Protein AF-W2F318-F1 (afdb_monomer_lite)

Radius of gyration: 27.07 Å; chains: 1; bounding box: 50×28×75 Å

pLDDT: mean 93.25, std 8.46, range [54.34, 98.5]

Sequence (87 aa):
MRVSFWCANMHETRPSFASDAPVPEFWDCPRCGLPAGQDQSSPPAPPRNEPYKTHLAYVKERRSDKDGAQILAEALERLRSSSRPIY

Foldseek 3Di:
DWAWWQAPVRDIDTDDDDPPDDDDQWDQDPPPRATTGRDSVDTDDGDDDDDDQDPVNVVCVVDPVVNVVVVVVVVVVVVVVPDDPPD

Secondary structure (DSSP, 8-state):
-B--EEETT--EE--B--TTSPPPSEEE-TTT--EEES-SSSPPPPP-PPPPPPHHHHHHTTS-HHHHHHHHHHHHHHHHHH-----

Structure (mmCIF, N/CA/C/O backbone):
data_AF-W2F318-F1
#
_entry.id   AF-W2F318-F1
#
loop_
_atom_site.group_PDB
_atom_site.id
_atom_site.type_symbol
_atom_site.label_atom_id
_atom_site.label_alt_id
_atom_site.label_comp_id
_atom_site.label_asym_id
_atom_site.label_entity_id
_atom_site.label_seq_id
_atom_site.pdbx_PDB_ins_c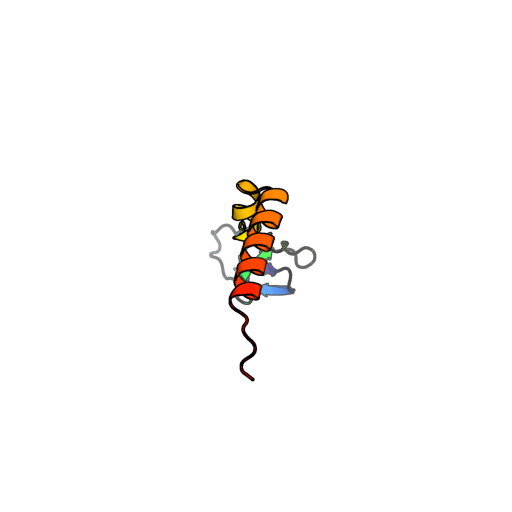ode
_atom_site.Cartn_x
_atom_site.Cartn_y
_atom_site.Cartn_z
_atom_site.occupancy
_atom_site.B_iso_or_equiv
_atom_site.auth_seq_id
_atom_site.auth_comp_id
_atom_site.auth_asym_id
_atom_site.auth_atom_id
_atom_site.pdbx_PDB_model_num
ATOM 1 N N . MET A 1 1 ? 21.908 -11.955 -25.145 1.00 92.31 1 MET A N 1
ATOM 2 C CA . MET A 1 1 ? 22.732 -11.109 -24.245 1.00 92.31 1 MET A CA 1
ATOM 3 C C . MET A 1 1 ? 22.257 -11.246 -22.803 1.00 92.31 1 MET A C 1
ATOM 5 O O . MET A 1 1 ? 21.092 -11.563 -22.612 1.00 92.31 1 MET A O 1
ATOM 9 N N . ARG A 1 2 ? 23.122 -11.040 -21.798 1.00 95.44 2 ARG A N 1
ATOM 10 C CA . ARG A 1 2 ? 22.725 -10.984 -20.376 1.00 95.44 2 ARG A CA 1
ATOM 11 C C . ARG A 1 2 ? 22.890 -9.564 -19.852 1.00 9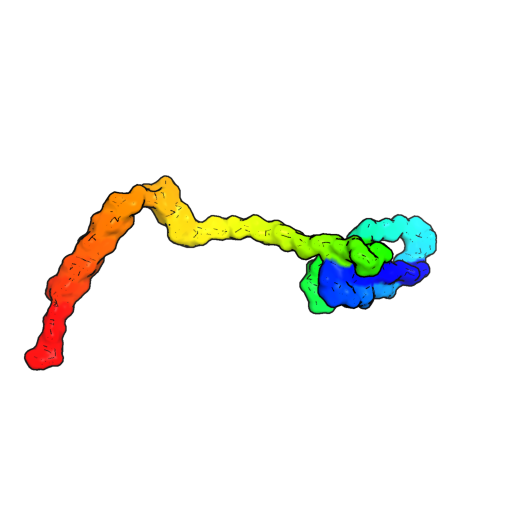5.44 2 ARG A C 1
ATOM 13 O O . ARG A 1 2 ? 23.932 -8.967 -20.099 1.00 95.44 2 ARG A O 1
ATOM 20 N N . VAL A 1 3 ? 21.898 -9.069 -19.124 1.00 96.19 3 VAL A N 1
ATOM 21 C CA . VAL A 1 3 ? 21.908 -7.727 -18.519 1.00 96.19 3 VAL A CA 1
ATOM 22 C C . VAL A 1 3 ? 21.708 -7.882 -17.024 1.00 96.19 3 VAL A C 1
ATOM 24 O O . VAL A 1 3 ? 20.899 -8.709 -16.614 1.00 96.19 3 VAL A O 1
ATOM 27 N N . SER A 1 4 ? 22.462 -7.137 -16.223 1.00 97.88 4 SER A N 1
ATOM 28 C CA . SER A 1 4 ? 22.335 -7.163 -14.769 1.00 97.88 4 SER A CA 1
ATOM 29 C C . SER A 1 4 ? 21.326 -6.115 -14.297 1.00 97.88 4 SER A C 1
ATOM 31 O O . SER A 1 4 ? 21.312 -4.991 -14.794 1.00 97.88 4 SER A O 1
ATOM 33 N N . PHE A 1 5 ? 20.495 -6.503 -13.334 1.00 98.31 5 PHE A N 1
ATOM 34 C CA . PHE A 1 5 ? 19.544 -5.642 -12.640 1.00 98.31 5 PHE A CA 1
ATOM 35 C C . PHE A 1 5 ? 19.693 -5.828 -11.126 1.00 98.31 5 PHE A C 1
ATOM 37 O O . PHE A 1 5 ? 19.844 -6.959 -10.662 1.00 98.31 5 PHE A O 1
ATOM 44 N N . TRP A 1 6 ? 19.589 -4.749 -10.355 1.00 98.50 6 TRP A N 1
ATOM 45 C CA . TRP A 1 6 ? 19.688 -4.728 -8.896 1.00 98.50 6 TRP A CA 1
ATOM 46 C C . TRP A 1 6 ? 18.423 -4.132 -8.283 1.00 98.50 6 TRP A C 1
ATOM 48 O O . TRP A 1 6 ? 17.986 -3.048 -8.670 1.00 98.50 6 TRP A O 1
ATOM 58 N N . CYS A 1 7 ? 17.810 -4.843 -7.334 1.00 98.06 7 CYS A N 1
ATOM 59 C CA . CYS A 1 7 ? 16.681 -4.316 -6.561 1.00 98.06 7 CYS A CA 1
ATOM 60 C C . CYS A 1 7 ? 17.151 -3.578 -5.302 1.00 98.06 7 CYS A C 1
ATOM 62 O O . CYS A 1 7 ? 18.319 -3.665 -4.925 1.00 98.06 7 CYS A O 1
ATOM 64 N N . ALA A 1 8 ? 16.230 -2.916 -4.597 1.00 97.25 8 ALA A N 1
ATOM 65 C CA . ALA A 1 8 ? 16.523 -2.193 -3.353 1.00 97.25 8 ALA A CA 1
ATOM 66 C C . ALA A 1 8 ? 17.204 -3.044 -2.256 1.00 97.25 8 ALA A C 1
ATOM 68 O O . ALA A 1 8 ? 17.893 -2.502 -1.399 1.00 97.25 8 ALA A O 1
ATOM 69 N N . ASN A 1 9 ? 17.059 -4.375 -2.301 1.00 97.00 9 ASN A N 1
ATOM 70 C CA . ASN A 1 9 ? 17.724 -5.314 -1.388 1.00 97.00 9 ASN A CA 1
ATOM 71 C C . ASN A 1 9 ? 19.102 -5.794 -1.891 1.00 97.00 9 ASN A C 1
ATOM 73 O O . ASN A 1 9 ? 19.635 -6.766 -1.364 1.00 97.00 9 ASN A O 1
ATOM 77 N N . MET A 1 10 ? 19.664 -5.168 -2.931 1.00 96.81 10 MET A N 1
ATOM 78 C CA . MET A 1 10 ? 20.956 -5.521 -3.543 1.00 96.81 10 MET A CA 1
ATOM 79 C C . MET A 1 10 ? 21.031 -6.936 -4.141 1.00 96.81 10 MET A C 1
ATOM 81 O O . MET A 1 10 ? 22.118 -7.466 -4.372 1.00 96.81 10 MET A O 1
ATOM 85 N N . HIS A 1 11 ? 19.893 -7.559 -4.451 1.00 98.19 11 HIS A N 1
ATOM 86 C CA . HIS A 1 11 ? 19.897 -8.800 -5.222 1.00 98.19 11 HIS A CA 1
ATOM 87 C C . HIS A 1 11 ? 20.188 -8.499 -6.694 1.00 98.19 11 HIS A C 1
ATOM 89 O O . HIS A 1 11 ? 19.385 -7.842 -7.356 1.00 98.19 11 HIS A O 1
ATOM 95 N N . GLU A 1 12 ? 21.297 -9.027 -7.212 1.00 98.06 12 GLU A N 1
ATOM 96 C CA . GLU A 1 12 ? 21.579 -9.021 -8.647 1.00 98.06 12 GLU A CA 1
ATOM 97 C C . GLU A 1 12 ? 20.753 -10.105 -9.357 1.00 98.06 12 GLU A C 1
ATOM 99 O O . GLU A 1 12 ? 20.714 -11.266 -8.940 1.00 98.06 12 GLU A O 1
ATOM 104 N N . THR A 1 13 ? 20.119 -9.735 -10.467 1.00 97.38 13 THR A N 1
ATOM 105 C CA . THR A 1 13 ? 19.436 -10.650 -11.388 1.00 97.38 13 THR A CA 1
ATOM 106 C C . THR A 1 13 ? 20.004 -10.463 -12.788 1.00 97.38 13 THR A C 1
ATOM 108 O O . THR A 1 13 ? 20.172 -9.333 -13.231 1.00 97.38 13 THR A O 1
ATOM 111 N N . ARG A 1 14 ? 20.297 -11.563 -13.496 1.00 97.25 14 ARG A N 1
ATOM 112 C CA . ARG A 1 14 ? 20.928 -11.532 -14.831 1.00 97.25 14 ARG A CA 1
ATOM 113 C C . ARG A 1 14 ? 20.084 -12.242 -15.902 1.00 97.25 14 ARG A C 1
ATOM 115 O O . ARG A 1 14 ? 20.499 -13.305 -16.381 1.00 97.25 14 ARG A O 1
ATOM 122 N N . PRO A 1 15 ? 18.890 -11.725 -16.254 1.00 96.12 15 PRO A N 1
ATOM 123 C CA . PRO A 1 15 ? 18.062 -12.295 -17.316 1.00 96.12 15 PRO A CA 1
ATOM 124 C C . PRO A 1 15 ? 18.779 -12.289 -18.673 1.00 96.12 15 PRO A C 1
ATOM 126 O O . PRO A 1 15 ? 19.671 -11.479 -18.941 1.00 96.12 15 PRO A O 1
ATOM 129 N N . SER A 1 16 ? 18.393 -13.236 -19.531 1.00 96.44 16 SER A N 1
ATOM 130 C CA . SER A 1 16 ? 18.896 -13.344 -20.902 1.00 96.44 16 SER A CA 1
ATOM 131 C C . SER A 1 16 ? 17.867 -12.787 -21.886 1.00 96.44 16 SER A C 1
ATOM 133 O O . SER A 1 16 ? 16.717 -13.209 -21.860 1.00 96.44 16 SER A O 1
ATOM 135 N N . PHE A 1 17 ? 18.297 -11.886 -22.767 1.00 96.25 17 PHE A N 1
ATOM 136 C CA . PHE A 1 17 ? 17.485 -11.283 -23.829 1.00 96.25 17 PHE A CA 1
ATOM 137 C C . PHE A 1 17 ? 17.976 -11.716 -25.213 1.00 96.25 17 PHE A C 1
ATOM 139 O O . PHE A 1 17 ? 19.175 -11.983 -25.397 1.00 96.25 17 PHE A O 1
ATOM 146 N N . ALA A 1 18 ? 17.064 -11.753 -26.186 1.00 96.88 18 ALA A N 1
ATOM 147 C CA . ALA A 1 18 ? 17.421 -11.816 -27.601 1.00 96.88 18 ALA A CA 1
ATOM 148 C C . ALA A 1 18 ? 18.226 -10.564 -27.999 1.00 96.88 18 ALA A C 1
ATOM 150 O O . ALA A 1 18 ? 18.126 -9.528 -27.345 1.00 96.88 18 ALA A O 1
ATOM 151 N N . SER A 1 19 ? 19.082 -10.668 -29.015 1.00 94.12 19 SER A N 1
ATOM 152 C CA . SER A 1 19 ? 19.994 -9.579 -29.409 1.00 94.12 19 SER A CA 1
ATOM 153 C C . SER A 1 19 ? 19.289 -8.359 -30.001 1.00 94.12 19 SER A C 1
ATOM 155 O O . SER A 1 19 ? 19.824 -7.260 -29.951 1.00 94.12 19 SER A O 1
ATOM 157 N N . ASP A 1 20 ? 18.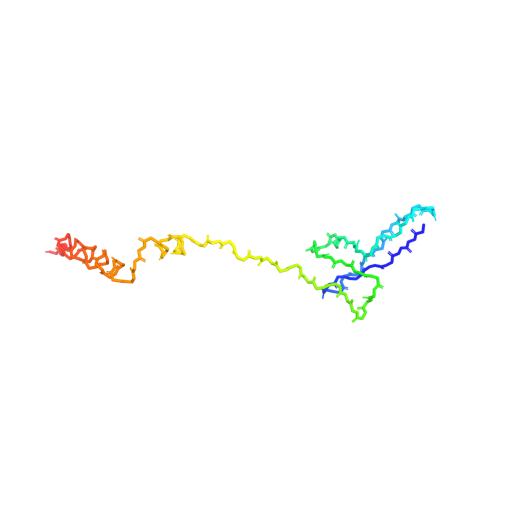119 -8.572 -30.586 1.00 94.81 20 ASP A N 1
ATOM 158 C CA . ASP A 1 20 ? 17.259 -7.590 -31.240 1.00 94.81 20 ASP A CA 1
ATOM 159 C C . ASP A 1 20 ? 16.121 -7.096 -30.332 1.00 94.81 20 ASP A C 1
ATOM 161 O O . ASP A 1 20 ? 15.380 -6.187 -30.704 1.00 94.81 20 ASP A O 1
ATOM 165 N N . ALA A 1 21 ? 15.982 -7.670 -29.133 1.00 95.00 21 ALA A N 1
ATOM 166 C CA . ALA A 1 21 ? 14.950 -7.276 -28.189 1.00 95.00 21 ALA A CA 1
ATOM 167 C C . ALA A 1 21 ? 15.374 -6.027 -27.395 1.00 95.00 21 ALA A C 1
ATOM 169 O O . ALA A 1 21 ? 16.493 -5.982 -26.872 1.00 95.00 21 ALA A O 1
ATOM 170 N N . PRO A 1 22 ? 14.481 -5.034 -27.230 1.00 95.44 22 PRO A N 1
ATOM 171 C CA . PRO A 1 22 ? 14.741 -3.919 -26.336 1.00 95.44 22 PRO A CA 1
ATOM 172 C C . PRO A 1 22 ? 14.829 -4.414 -24.888 1.00 95.44 22 PRO A C 1
ATOM 174 O O . PRO A 1 22 ? 14.010 -5.214 -24.429 1.00 95.44 22 PRO A O 1
ATOM 177 N N . VAL A 1 23 ? 15.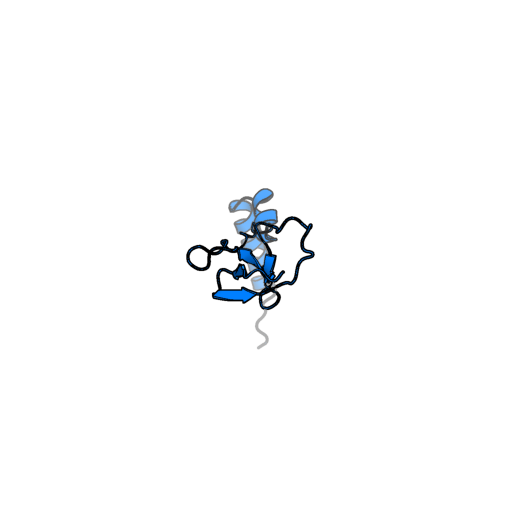827 -3.920 -24.159 1.00 95.81 23 VAL A N 1
ATOM 178 C CA . VAL A 1 23 ? 15.998 -4.211 -22.733 1.00 95.81 23 VAL A CA 1
ATOM 179 C C . VAL A 1 23 ? 15.077 -3.288 -21.931 1.00 95.81 23 VAL A C 1
ATOM 181 O O . VAL A 1 23 ? 15.126 -2.076 -22.146 1.00 95.81 23 VAL A O 1
ATOM 184 N N . PRO A 1 24 ? 14.255 -3.811 -21.006 1.00 96.12 24 PRO A N 1
ATOM 185 C CA . PRO A 1 24 ? 13.406 -2.973 -20.173 1.00 96.12 24 PRO A CA 1
ATOM 186 C C . PRO A 1 24 ? 14.232 -2.169 -19.159 1.00 96.12 24 PRO A C 1
ATOM 188 O O . PRO A 1 24 ? 15.330 -2.561 -18.759 1.00 96.12 24 PRO A O 1
ATOM 191 N N . GLU A 1 25 ? 13.675 -1.048 -18.707 1.00 95.19 25 GLU A N 1
ATOM 192 C CA . GLU A 1 25 ? 14.268 -0.231 -17.641 1.00 95.19 25 GLU A CA 1
ATOM 193 C C . GLU A 1 25 ? 14.264 -0.971 -16.294 1.00 95.19 25 GLU A C 1
ATOM 195 O O . GLU A 1 25 ? 15.250 -0.935 -15.555 1.00 95.19 25 GLU A O 1
ATOM 200 N N . PHE A 1 26 ? 13.181 -1.707 -16.023 1.00 96.50 26 PHE A N 1
ATOM 201 C CA . PHE A 1 26 ? 12.990 -2.466 -14.793 1.00 96.50 26 PHE A CA 1
ATOM 202 C C . PHE A 1 26 ? 12.809 -3.960 -15.048 1.00 96.50 26 PHE A C 1
ATOM 204 O O . PHE A 1 26 ? 12.298 -4.386 -16.085 1.00 96.50 26 PHE A O 1
ATOM 211 N N . TRP A 1 27 ? 13.199 -4.754 -14.057 1.00 97.25 27 TRP A N 1
ATOM 212 C CA . TRP A 1 27 ? 13.012 -6.197 -14.026 1.00 97.25 27 TRP A CA 1
ATOM 213 C C . TRP A 1 27 ? 12.511 -6.643 -12.656 1.00 97.25 27 TRP A C 1
ATOM 215 O O . TRP A 1 27 ? 12.960 -6.121 -11.638 1.00 97.25 27 TRP A O 1
ATOM 225 N N . ASP A 1 28 ? 11.632 -7.639 -12.597 1.00 97.00 28 ASP A N 1
ATOM 226 C CA . ASP A 1 28 ? 11.184 -8.175 -11.313 1.00 97.00 28 ASP A CA 1
ATOM 227 C C . ASP A 1 28 ? 12.270 -9.052 -10.689 1.00 97.00 28 ASP A C 1
ATOM 229 O O . ASP A 1 28 ? 12.733 -10.038 -11.271 1.00 97.00 28 ASP A O 1
ATOM 233 N N . CYS A 1 29 ? 12.683 -8.708 -9.469 1.00 97.31 29 CYS A N 1
ATOM 234 C CA . CYS A 1 29 ? 13.624 -9.524 -8.721 1.00 97.31 29 CYS A CA 1
ATOM 235 C C . CYS A 1 29 ? 12.979 -10.880 -8.375 1.00 97.31 29 CYS A C 1
ATOM 237 O O . CYS A 1 29 ? 12.051 -10.915 -7.563 1.00 97.31 29 CYS A O 1
ATOM 239 N N . PRO A 1 30 ? 13.504 -12.023 -8.855 1.00 97.06 30 PRO A N 1
ATOM 240 C CA . PRO A 1 30 ? 12.891 -13.333 -8.629 1.00 97.06 30 PRO A CA 1
ATOM 241 C C . PRO A 1 30 ? 12.981 -13.791 -7.168 1.00 97.06 30 PRO A C 1
ATOM 243 O O . PRO A 1 30 ? 12.354 -14.773 -6.787 1.00 97.06 30 PRO A O 1
ATOM 246 N N . ARG A 1 31 ? 13.781 -13.103 -6.341 1.00 97.19 31 ARG A N 1
ATOM 247 C CA . ARG A 1 31 ? 13.964 -13.439 -4.927 1.00 97.19 31 ARG A CA 1
ATOM 248 C C . ARG A 1 31 ? 12.980 -12.725 -4.004 1.00 97.19 31 ARG A C 1
ATOM 250 O O . ARG A 1 31 ? 12.572 -13.307 -3.008 1.00 97.19 31 ARG A O 1
ATOM 257 N N . CYS A 1 32 ? 12.640 -11.467 -4.285 1.00 96.44 32 CYS A N 1
ATOM 258 C CA . CYS A 1 32 ? 11.812 -10.657 -3.382 1.00 96.44 32 CYS A CA 1
ATOM 259 C C . CYS A 1 32 ? 10.653 -9.921 -4.064 1.00 96.44 32 CYS A C 1
ATOM 261 O O . CYS A 1 32 ? 9.929 -9.207 -3.381 1.00 96.44 32 CYS A O 1
ATOM 263 N N . GLY A 1 33 ? 10.492 -10.051 -5.384 1.00 94.88 33 GLY A N 1
ATOM 264 C CA . GLY A 1 33 ? 9.412 -9.419 -6.149 1.00 94.88 33 GLY A CA 1
ATOM 265 C C . GLY A 1 33 ? 9.506 -7.895 -6.260 1.00 94.88 33 GLY A C 1
ATOM 266 O O . GLY A 1 33 ? 8.583 -7.265 -6.756 1.00 94.88 33 GLY A O 1
ATOM 267 N N . LEU A 1 34 ? 10.598 -7.289 -5.784 1.00 96.69 34 LEU A N 1
ATOM 268 C CA . LEU A 1 34 ? 10.820 -5.851 -5.922 1.00 96.69 34 LEU A CA 1
ATOM 269 C C . LEU A 1 34 ? 11.313 -5.517 -7.334 1.00 96.69 34 LEU A C 1
ATOM 271 O O . LEU A 1 34 ? 12.058 -6.322 -7.906 1.00 96.69 34 LEU A O 1
ATOM 275 N N . PRO A 1 35 ? 10.994 -4.316 -7.847 1.00 97.50 35 PRO A N 1
ATOM 276 C CA . PRO A 1 35 ? 11.587 -3.827 -9.078 1.00 97.50 35 PRO A CA 1
ATOM 277 C C . PRO A 1 35 ? 13.109 -3.713 -8.923 1.00 97.50 35 PRO A C 1
ATOM 279 O O . PRO A 1 35 ? 13.631 -3.290 -7.887 1.00 97.50 35 PRO A O 1
ATOM 282 N N . ALA A 1 36 ? 13.819 -4.118 -9.966 1.00 98.06 36 ALA A N 1
ATOM 283 C CA . ALA A 1 36 ? 15.262 -4.055 -10.100 1.00 98.06 36 ALA A CA 1
ATOM 284 C C . ALA A 1 36 ? 15.623 -3.204 -11.320 1.00 98.06 36 ALA A C 1
ATOM 286 O O . ALA A 1 36 ? 14.947 -3.283 -12.339 1.00 98.06 36 ALA A O 1
ATOM 287 N N . GLY A 1 37 ? 16.667 -2.386 -11.212 1.00 97.81 37 GLY A N 1
ATOM 288 C CA . GLY A 1 37 ? 17.127 -1.468 -12.260 1.00 97.81 37 GLY A CA 1
ATOM 289 C C . GLY A 1 37 ? 18.575 -1.754 -12.639 1.00 97.81 37 GLY A C 1
ATOM 290 O O . GLY A 1 37 ? 19.256 -2.505 -11.947 1.00 97.81 37 GLY A O 1
ATOM 291 N N . GLN A 1 38 ? 19.057 -1.181 -13.738 1.00 97.06 38 GLN A N 1
ATOM 292 C CA . GLN A 1 38 ? 20.404 -1.470 -14.255 1.00 97.06 38 GLN A CA 1
ATOM 293 C C . GLN A 1 38 ? 21.532 -0.723 -13.516 1.00 97.06 38 GLN A C 1
ATOM 295 O O . GLN A 1 38 ? 22.697 -1.075 -13.674 1.00 97.06 38 GLN A O 1
ATOM 300 N N . ASP A 1 39 ? 21.213 0.288 -12.703 1.00 96.75 39 ASP A N 1
ATOM 301 C CA . ASP A 1 39 ? 22.189 0.968 -11.847 1.00 96.75 39 ASP A CA 1
ATOM 302 C C . ASP A 1 39 ? 22.225 0.317 -10.458 1.00 96.75 39 ASP A C 1
ATOM 304 O O . ASP A 1 39 ? 21.282 0.428 -9.672 1.00 96.75 39 ASP A O 1
ATOM 308 N N . GLN A 1 40 ? 23.335 -0.353 -10.143 1.00 96.62 40 GLN A N 1
ATOM 309 C CA . GLN A 1 40 ? 23.572 -0.950 -8.828 1.00 96.62 40 GLN A CA 1
ATOM 310 C C . GLN A 1 40 ? 23.594 0.092 -7.700 1.00 96.62 40 GLN A C 1
ATOM 312 O O . GLN A 1 40 ? 23.176 -0.207 -6.582 1.00 96.62 40 GLN A O 1
ATOM 317 N N . SER A 1 41 ? 24.115 1.289 -7.971 1.00 96.44 41 SER A N 1
ATOM 318 C CA . SER A 1 41 ? 24.285 2.345 -6.969 1.00 96.44 41 SER A CA 1
ATOM 319 C C . SER A 1 41 ? 22.992 3.109 -6.680 1.00 96.44 41 SER A C 1
ATOM 321 O O . SER A 1 41 ? 22.859 3.709 -5.614 1.00 96.44 41 SER A O 1
ATOM 323 N N . SER A 1 42 ? 22.018 3.024 -7.588 1.00 95.62 42 SER A N 1
ATOM 324 C CA . SER A 1 42 ? 20.702 3.644 -7.463 1.00 95.62 42 SER A CA 1
ATOM 325 C C . SER A 1 42 ? 19.594 2.683 -7.924 1.00 95.62 42 SER A C 1
ATOM 327 O O . SER A 1 42 ? 18.956 2.919 -8.956 1.00 95.62 42 SER A O 1
ATOM 329 N N . PRO A 1 43 ? 19.329 1.592 -7.178 1.00 95.81 43 PRO A N 1
ATOM 330 C CA . PRO A 1 43 ? 18.262 0.661 -7.523 1.00 95.81 43 PRO A CA 1
ATOM 331 C C . PRO A 1 43 ? 16.877 1.329 -7.400 1.00 95.81 43 PRO A C 1
ATOM 333 O O . PRO A 1 43 ? 16.704 2.271 -6.618 1.00 95.81 43 PRO A O 1
ATOM 336 N N . PRO A 1 44 ? 15.849 0.808 -8.092 1.00 96.19 44 PRO A N 1
ATOM 337 C CA . PRO A 1 44 ? 14.487 1.308 -7.967 1.00 96.19 44 PRO A CA 1
ATOM 338 C C . PRO A 1 44 ? 13.977 1.165 -6.533 1.00 96.19 44 PRO A C 1
ATOM 340 O O . PRO A 1 44 ? 14.201 0.146 -5.871 1.00 96.19 44 PRO A O 1
ATOM 343 N N . ALA A 1 45 ? 13.252 2.177 -6.061 1.00 92.06 45 ALA A N 1
ATOM 344 C CA . ALA A 1 45 ? 12.616 2.121 -4.754 1.00 92.06 45 ALA A CA 1
ATOM 345 C C . ALA A 1 45 ? 11.488 1.068 -4.735 1.00 92.06 45 ALA A C 1
ATOM 347 O O . ALA A 1 45 ? 10.819 0.860 -5.753 1.00 92.06 45 ALA A O 1
ATOM 348 N N . PRO A 1 46 ? 11.223 0.426 -3.582 1.00 90.38 46 PRO A N 1
ATOM 349 C CA . PRO A 1 46 ? 10.051 -0.424 -3.426 1.00 90.38 46 PRO A CA 1
ATOM 350 C C . PRO A 1 46 ? 8.761 0.341 -3.768 1.00 90.38 46 PRO A C 1
ATOM 352 O O . PRO A 1 46 ? 8.630 1.507 -3.374 1.00 90.38 46 PRO A O 1
ATOM 355 N N . PRO A 1 47 ? 7.789 -0.294 -4.448 1.00 88.44 47 PRO A N 1
ATOM 356 C CA . PRO A 1 47 ? 6.484 0.306 -4.669 1.00 88.44 47 PRO A CA 1
ATOM 357 C C . PRO A 1 47 ? 5.860 0.709 -3.333 1.00 88.44 47 PRO A C 1
ATOM 359 O O . PRO A 1 47 ? 5.922 -0.029 -2.347 1.00 88.44 47 PRO A O 1
ATOM 362 N N . ARG A 1 48 ? 5.249 1.893 -3.289 1.00 84.81 48 ARG A N 1
ATOM 363 C CA . ARG A 1 48 ? 4.462 2.304 -2.128 1.00 84.81 48 ARG A CA 1
ATOM 364 C C . ARG A 1 48 ? 3.084 1.680 -2.256 1.00 84.81 48 ARG A C 1
ATOM 366 O O . ARG A 1 48 ? 2.326 2.045 -3.148 1.00 84.81 48 ARG A O 1
ATOM 373 N N . ASN A 1 49 ? 2.747 0.777 -1.346 1.00 80.56 49 ASN A N 1
ATOM 374 C CA . ASN A 1 49 ? 1.376 0.306 -1.235 1.00 80.56 49 ASN A CA 1
ATOM 375 C C . ASN A 1 49 ? 0.552 1.420 -0.594 1.00 80.56 49 ASN A C 1
ATOM 377 O O . ASN A 1 49 ? 0.805 1.805 0.552 1.00 80.56 49 ASN A O 1
ATOM 381 N N . GLU A 1 50 ? -0.430 1.938 -1.323 1.00 79.88 50 GLU A N 1
ATOM 382 C CA . GLU A 1 50 ? -1.446 2.780 -0.706 1.00 79.88 50 GLU A CA 1
ATOM 383 C C . GLU A 1 50 ? -2.219 1.932 0.312 1.00 79.88 50 GLU A C 1
ATOM 385 O O . GLU A 1 50 ? -2.677 0.833 -0.023 1.00 79.88 50 GLU A O 1
ATOM 390 N N . PRO A 1 51 ? -2.334 2.377 1.577 1.00 83.62 51 PRO A N 1
ATOM 391 C CA . PRO A 1 51 ? -3.062 1.614 2.570 1.00 83.62 51 PRO A CA 1
ATOM 392 C C . PRO A 1 51 ? -4.519 1.482 2.145 1.00 83.62 51 PRO A C 1
ATOM 394 O O . PRO A 1 51 ? -5.222 2.479 1.968 1.00 83.62 51 PRO A O 1
ATOM 397 N N . TYR A 1 52 ? -5.000 0.245 2.046 1.00 85.69 52 TYR A N 1
ATOM 398 C CA . TYR A 1 52 ? -6.432 0.019 1.962 1.00 85.69 52 TYR A CA 1
ATOM 399 C C . TYR A 1 52 ? -7.114 0.588 3.201 1.00 85.69 52 TYR A C 1
ATOM 401 O O . TYR A 1 52 ? -6.597 0.567 4.323 1.00 85.69 52 TYR A O 1
ATOM 409 N N . LYS A 1 53 ? -8.331 1.065 2.992 1.00 90.75 53 LYS A N 1
ATOM 410 C CA . LYS A 1 53 ? -9.146 1.607 4.061 1.00 90.75 53 LYS A CA 1
ATOM 411 C C . LYS A 1 53 ? -9.536 0.515 5.053 1.00 90.75 53 LYS A C 1
ATOM 413 O O . LYS A 1 53 ? -10.118 -0.504 4.686 1.00 90.75 53 LYS A O 1
ATOM 418 N N . THR A 1 54 ? -9.218 0.737 6.324 1.00 92.44 54 THR A N 1
ATOM 419 C CA . THR A 1 54 ? -9.515 -0.215 7.400 1.00 92.44 54 THR A CA 1
ATOM 420 C C . THR A 1 54 ? -11.006 -0.218 7.743 1.00 92.44 54 THR A C 1
ATOM 422 O O . THR A 1 54 ? -11.722 0.753 7.486 1.00 92.44 54 THR A O 1
ATOM 425 N N . HIS A 1 55 ? -11.488 -1.280 8.398 1.00 95.06 55 HIS A N 1
ATOM 426 C CA . HIS A 1 55 ? -12.869 -1.326 8.895 1.00 95.06 55 HIS A CA 1
ATOM 427 C C . HIS A 1 55 ? -13.195 -0.122 9.798 1.00 95.06 55 HIS A C 1
ATOM 429 O O . HIS A 1 55 ? -14.245 0.501 9.651 1.00 95.06 55 HIS A O 1
ATOM 435 N N . LEU A 1 56 ? -12.272 0.257 10.692 1.00 94.94 56 LEU A N 1
ATOM 436 C CA . LEU A 1 56 ? -12.434 1.432 11.552 1.00 94.94 56 LEU A CA 1
ATOM 437 C C . LEU A 1 56 ? -12.544 2.728 10.738 1.00 94.94 56 LEU A C 1
ATOM 439 O O . LEU A 1 56 ? -13.383 3.565 11.057 1.00 94.94 56 LEU A O 1
ATOM 443 N N . ALA A 1 57 ? -11.748 2.890 9.679 1.00 94.88 57 ALA A N 1
ATOM 444 C CA . ALA A 1 57 ? -11.841 4.059 8.809 1.00 94.88 57 ALA A CA 1
ATOM 445 C C . ALA A 1 57 ? -13.220 4.154 8.130 1.00 94.88 57 ALA A C 1
ATOM 447 O O . ALA A 1 57 ? -13.828 5.219 8.143 1.00 94.88 57 ALA A O 1
ATOM 448 N N . TYR A 1 58 ? -13.778 3.038 7.645 1.00 95.38 58 TYR A N 1
ATOM 449 C CA . TYR A 1 58 ? -15.159 3.017 7.139 1.00 95.38 58 TYR A CA 1
ATOM 450 C C . TYR A 1 58 ? -16.204 3.358 8.207 1.00 95.38 58 TYR A C 1
ATOM 452 O O . TYR A 1 58 ? -17.232 3.956 7.894 1.00 95.38 58 TYR A O 1
ATOM 460 N N . VAL A 1 59 ? -15.994 2.948 9.461 1.00 96.12 59 VAL A N 1
ATOM 461 C CA . VAL A 1 59 ? -16.893 3.310 10.569 1.00 96.12 59 VAL A CA 1
ATOM 462 C C . VAL A 1 59 ? -16.844 4.816 10.827 1.00 96.12 59 VAL A C 1
ATOM 464 O O . VAL A 1 59 ? -17.902 5.431 10.938 1.00 96.12 59 VAL A O 1
ATOM 467 N N . LYS A 1 60 ? -15.647 5.411 10.862 1.00 95.38 60 LYS A N 1
ATOM 468 C CA . LYS A 1 60 ? -15.441 6.838 11.159 1.00 95.38 60 LYS A CA 1
ATOM 469 C C . LYS A 1 60 ? -16.009 7.792 10.111 1.00 95.38 60 LYS A C 1
ATOM 471 O O . LYS A 1 60 ? -16.339 8.921 10.434 1.00 95.38 60 LYS A O 1
ATOM 476 N N . GLU A 1 61 ? -16.181 7.351 8.872 1.00 96.38 61 GLU A N 1
ATOM 477 C CA . GLU A 1 61 ? -16.833 8.185 7.853 1.00 96.38 61 GLU A CA 1
ATOM 478 C C . GLU A 1 61 ? -18.339 8.343 8.046 1.00 96.38 61 GLU A C 1
ATOM 480 O O . GLU A 1 61 ? -18.929 9.293 7.543 1.00 96.38 61 GLU A O 1
ATOM 485 N N . ARG A 1 62 ? -18.970 7.408 8.762 1.00 97.25 62 ARG A N 1
ATOM 486 C CA . ARG A 1 62 ? -20.420 7.407 9.004 1.00 97.25 62 ARG A CA 1
ATOM 487 C C . ARG A 1 62 ? -20.794 7.616 10.469 1.00 97.25 62 ARG A C 1
ATOM 489 O O . ARG A 1 62 ? -21.979 7.662 10.783 1.00 97.25 62 ARG A O 1
ATOM 496 N N . ARG A 1 63 ? -19.812 7.655 11.372 1.00 96.00 63 ARG A N 1
ATOM 497 C CA . ARG A 1 63 ? -19.991 7.845 12.815 1.00 96.00 63 ARG A CA 1
ATOM 498 C C . ARG A 1 63 ? -18.993 8.874 13.309 1.00 96.00 63 ARG A C 1
ATOM 500 O O . ARG A 1 63 ? -17.792 8.720 13.106 1.00 96.00 63 ARG A O 1
ATOM 507 N N . SER A 1 64 ? -19.506 9.881 13.998 1.00 96.88 64 SER A N 1
ATOM 508 C CA . SER A 1 64 ? -18.685 10.829 14.737 1.00 96.88 64 SER A CA 1
ATOM 509 C C . SER A 1 64 ? -18.075 10.173 15.978 1.00 96.88 64 SER A C 1
ATOM 511 O O . SER A 1 64 ? -18.546 9.135 16.455 1.00 96.88 64 SER A O 1
ATOM 513 N N . ASP A 1 65 ? -17.067 10.819 16.564 1.00 96.94 65 ASP A N 1
ATOM 514 C CA . ASP A 1 65 ? -16.509 10.384 17.849 1.00 96.94 65 ASP A CA 1
ATOM 515 C C . ASP A 1 65 ? -17.578 10.369 18.957 1.00 96.94 65 ASP A C 1
ATOM 517 O O . ASP A 1 65 ? -17.568 9.491 19.821 1.00 96.94 65 ASP A O 1
ATOM 521 N N . LYS A 1 66 ? -18.561 11.282 18.890 1.00 98.19 66 LYS A N 1
ATOM 522 C CA . LYS A 1 66 ? -19.712 11.309 19.802 1.00 98.19 66 LYS A CA 1
ATOM 523 C C . LYS A 1 66 ? -20.585 10.059 19.653 1.00 98.19 66 LYS A C 1
ATOM 525 O O . LYS A 1 66 ? -20.948 9.459 20.663 1.00 98.19 66 LYS A O 1
ATOM 530 N N . ASP A 1 67 ? -20.880 9.639 18.422 1.00 97.38 67 ASP A N 1
ATOM 531 C CA . ASP A 1 67 ? -21.643 8.407 18.172 1.00 97.38 67 ASP A CA 1
ATOM 532 C C . ASP A 1 67 ? -20.883 7.179 18.680 1.00 97.38 67 ASP A C 1
ATOM 534 O O . ASP A 1 67 ? -21.471 6.275 19.273 1.00 97.38 67 ASP A O 1
ATOM 538 N N . GLY A 1 68 ? -19.562 7.156 18.475 1.00 96.94 68 GLY A N 1
ATOM 539 C CA . GLY A 1 68 ? -18.690 6.104 18.992 1.00 96.94 68 GLY A CA 1
ATOM 540 C C . GLY A 1 68 ? -18.727 6.016 20.519 1.00 96.94 68 GLY A C 1
ATOM 541 O O . GLY A 1 68 ? -18.889 4.925 21.067 1.00 96.94 68 GLY A O 1
ATOM 542 N N . ALA A 1 69 ? -18.642 7.159 21.205 1.00 97.81 69 ALA A N 1
ATOM 543 C CA . ALA A 1 69 ? -18.725 7.229 22.662 1.00 97.81 69 ALA A CA 1
ATOM 544 C C . ALA A 1 69 ? -20.084 6.742 23.191 1.00 97.81 69 ALA A C 1
ATOM 546 O O . ALA A 1 69 ? -20.129 6.011 24.181 1.00 97.81 69 ALA A O 1
ATOM 547 N N . GLN A 1 70 ? -21.183 7.090 22.515 1.00 98.19 70 GLN A N 1
ATOM 548 C CA . GLN A 1 70 ? -22.515 6.626 22.896 1.00 98.19 70 GLN A CA 1
ATOM 549 C C . GLN A 1 70 ? -22.655 5.102 22.748 1.00 98.19 70 GLN A C 1
ATOM 551 O O . GLN A 1 70 ? -23.090 4.440 23.688 1.00 98.19 70 GLN A O 1
ATOM 556 N N . ILE A 1 71 ? -22.229 4.530 21.615 1.00 96.19 71 ILE A N 1
ATOM 557 C CA . ILE A 1 71 ? -22.257 3.072 21.392 1.00 96.19 71 ILE A CA 1
ATOM 558 C C . ILE A 1 71 ? -21.441 2.342 22.466 1.00 96.19 71 ILE A C 1
ATOM 560 O O . ILE A 1 71 ? -21.874 1.313 22.987 1.00 96.19 71 ILE A O 1
ATOM 564 N N . LEU A 1 72 ? -20.265 2.876 22.812 1.00 97.12 72 LEU A N 1
ATOM 565 C CA . LEU A 1 72 ? -19.426 2.316 23.866 1.00 97.12 72 LEU A CA 1
ATOM 566 C C . LEU A 1 72 ? -20.136 2.349 25.225 1.00 97.12 72 LEU A C 1
ATOM 568 O O . LEU A 1 72 ? -20.140 1.340 25.927 1.00 97.12 72 LEU A O 1
ATOM 572 N N . ALA A 1 73 ? -20.754 3.475 25.588 1.00 97.94 73 ALA A N 1
ATOM 573 C CA . ALA A 1 73 ? -21.489 3.607 26.843 1.00 97.94 73 ALA A CA 1
ATOM 574 C C . ALA A 1 73 ? -22.653 2.605 26.933 1.00 97.94 73 ALA A C 1
ATOM 576 O O . ALA A 1 73 ? -22.784 1.911 27.940 1.00 97.94 73 ALA A O 1
ATOM 577 N N . GLU A 1 74 ? -23.441 2.460 25.862 1.00 97.44 74 GLU A N 1
ATOM 578 C CA . GLU A 1 74 ? -24.533 1.480 25.789 1.00 97.44 74 GLU A CA 1
ATOM 579 C C . GLU A 1 74 ? -24.026 0.037 25.944 1.00 97.44 74 GLU A C 1
ATOM 581 O O . GLU A 1 74 ? -24.632 -0.769 26.653 1.00 97.44 74 GLU A O 1
ATOM 586 N N . ALA A 1 75 ? -22.904 -0.304 25.303 1.00 96.88 75 ALA A N 1
ATOM 587 C CA .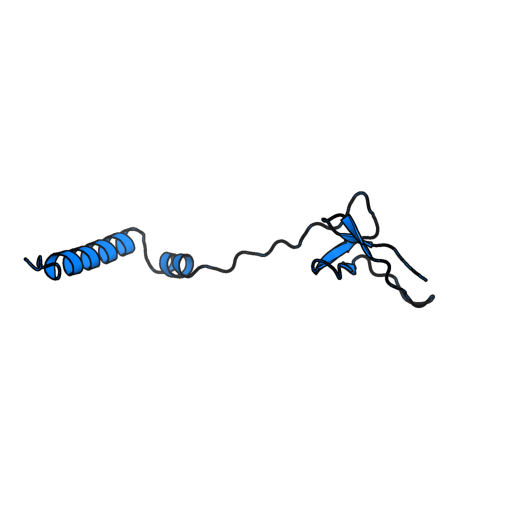 ALA A 1 75 ? -22.303 -1.631 25.412 1.00 96.88 75 ALA A CA 1
ATOM 588 C C . ALA A 1 75 ? -21.784 -1.917 26.831 1.00 96.88 75 ALA A C 1
ATOM 590 O O . ALA A 1 75 ? -22.004 -3.008 27.359 1.00 96.88 75 ALA A O 1
ATOM 591 N N . LEU A 1 76 ? -21.135 -0.936 27.465 1.00 96.94 76 LEU A N 1
ATOM 592 C CA . LEU A 1 76 ? -20.650 -1.054 28.841 1.00 96.94 76 LEU A CA 1
ATOM 593 C C . LEU A 1 76 ? -21.797 -1.227 29.838 1.00 96.94 76 LEU A C 1
ATOM 595 O O . LEU A 1 76 ? -21.68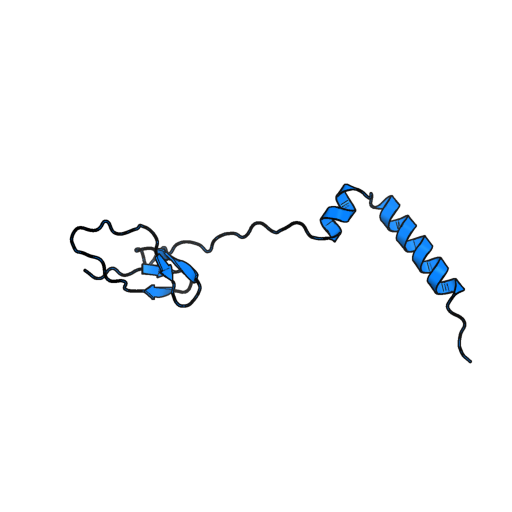2 -2.037 30.754 1.00 96.94 76 LEU A O 1
ATOM 599 N N . GLU A 1 77 ? -22.909 -0.520 29.651 1.00 96.69 77 GLU A N 1
ATOM 600 C CA . GLU A 1 77 ? -24.089 -0.661 30.507 1.00 96.69 77 GLU A CA 1
ATOM 601 C C . GLU A 1 77 ? -24.706 -2.065 30.397 1.00 96.69 77 GLU A C 1
ATOM 603 O O . GLU A 1 77 ? -25.012 -2.709 31.405 1.00 96.69 77 GLU A O 1
ATOM 608 N N . ARG A 1 78 ? -24.802 -2.609 29.176 1.00 95.12 78 ARG A N 1
ATOM 609 C CA . ARG A 1 78 ? -25.234 -4.002 28.952 1.00 95.12 78 ARG A CA 1
ATOM 610 C C . ARG A 1 78 ? -24.288 -5.013 29.603 1.00 95.12 78 ARG A C 1
ATOM 612 O O . ARG A 1 78 ? -24.744 -5.984 30.202 1.00 95.12 78 ARG A O 1
ATOM 619 N N . LEU A 1 79 ? -22.976 -4.796 29.518 1.00 95.06 79 LEU A N 1
ATOM 620 C CA . LEU A 1 79 ? -21.989 -5.667 30.165 1.00 95.06 79 LEU A CA 1
ATOM 621 C C . LEU A 1 79 ? -22.112 -5.633 31.692 1.00 95.06 79 LEU A C 1
ATOM 623 O O . LEU A 1 79 ? -22.098 -6.679 32.330 1.00 95.06 79 LEU A O 1
ATOM 627 N N . ARG A 1 80 ? -22.286 -4.449 32.286 1.00 93.56 80 ARG A N 1
ATOM 628 C CA . ARG A 1 80 ? -22.447 -4.297 33.741 1.00 93.56 80 ARG A CA 1
ATOM 629 C C . ARG A 1 80 ? -23.739 -4.926 34.249 1.00 93.56 80 ARG A C 1
ATOM 631 O O . ARG A 1 80 ? -23.714 -5.614 35.261 1.00 93.56 80 ARG A O 1
ATOM 638 N N . SER A 1 81 ? -24.844 -4.736 33.532 1.00 89.62 81 SER A N 1
ATOM 639 C CA . SER A 1 81 ? -26.147 -5.311 33.896 1.00 89.62 81 SER A CA 1
ATOM 640 C C . SER A 1 81 ? -26.212 -6.834 33.722 1.00 89.62 81 SER A C 1
ATOM 642 O O . SER A 1 81 ? -26.904 -7.506 34.482 1.00 89.62 81 SER A O 1
ATOM 644 N N . SER A 1 82 ? -25.472 -7.395 32.760 1.00 83.44 82 SER A N 1
ATOM 645 C CA . SER A 1 82 ? -25.356 -8.851 32.562 1.00 83.44 82 SER A CA 1
ATOM 646 C C . SER A 1 82 ? -24.291 -9.516 33.445 1.00 83.44 82 SER A C 1
ATOM 648 O O . SER A 1 82 ? -24.336 -10.726 33.665 1.00 83.44 82 SER A O 1
ATOM 650 N N . SER A 1 83 ? -23.366 -8.736 34.007 1.00 71.31 83 SER A N 1
ATOM 651 C CA . SER A 1 83 ? -22.334 -9.193 34.938 1.00 71.31 83 SER A CA 1
ATOM 652 C C . SER A 1 83 ? -22.903 -9.412 36.350 1.00 71.31 83 SER A C 1
ATOM 654 O O . SER A 1 83 ? -22.669 -8.614 37.259 1.00 71.31 83 SER A O 1
ATOM 656 N N . ARG A 1 84 ? -23.615 -10.525 36.579 1.00 64.00 84 ARG A N 1
ATOM 657 C CA . ARG A 1 84 ? -23.782 -11.071 37.943 1.00 64.00 84 ARG A CA 1
ATOM 658 C C . ARG A 1 84 ? -22.485 -11.772 38.366 1.00 64.00 84 ARG A C 1
ATOM 660 O O . ARG A 1 84 ? -22.003 -12.610 37.604 1.00 64.00 84 ARG A O 1
ATOM 667 N N . PRO A 1 85 ? -21.939 -11.509 39.569 1.00 62.47 85 PRO A N 1
ATOM 668 C CA . PRO A 1 85 ? -20.912 -12.373 40.128 1.00 62.47 85 PRO A CA 1
ATOM 669 C C . PRO A 1 85 ? -21.531 -13.758 40.324 1.00 62.47 85 PRO A C 1
ATOM 671 O O . PRO A 1 85 ? -22.584 -13.885 40.952 1.00 62.47 85 PRO A O 1
ATOM 674 N N . ILE A 1 86 ? -20.900 -14.785 39.761 1.00 63.69 86 ILE A N 1
ATOM 675 C CA . ILE A 1 86 ? -21.161 -16.168 40.148 1.00 63.69 86 ILE A CA 1
ATOM 676 C C . ILE A 1 86 ? -20.355 -16.394 41.428 1.00 63.69 86 ILE A C 1
ATOM 678 O O . ILE A 1 86 ? -19.199 -16.790 41.345 1.00 63.69 86 ILE A O 1
ATOM 682 N N . TYR A 1 87 ? -20.926 -16.054 42.581 1.00 54.34 87 TYR A N 1
ATOM 683 C CA . TYR A 1 87 ? -20.473 -16.532 43.888 1.00 54.34 87 TYR A CA 1
ATOM 684 C C . TYR A 1 87 ? -21.683 -16.753 44.786 1.00 54.34 87 TYR A C 1
ATOM 686 O O . TYR A 1 87 ? -22.540 -15.842 44.844 1.00 54.34 87 TYR A O 1
#